Protein AF-A0A5E4PUF3-F1 (afdb_monomer_lite)

pLDDT: mean 77.92, std 11.71, range [55.0, 95.5]

Organism: NCBI:txid189913

InterPro domains:
  IPR000047 Helix-turn-helix motif [PR00031] (13-22)
  IPR000047 Helix-turn-helix motif [PR00031] (22-38)
  IPR001356 Homeodomain [PF00046] (2-41)
  IPR001356 Homeodomain [PS50071] (1-42)
  IPR001356 Homeodomain [SM00389] (1-46)
  IPR001356 Homeodomain [cd00086] (1-41)
  IPR009057 Homedomain-like superfamily [SSF46689] (2-44)
  IPR017970 Homeobox, conserved site [PS00027] (17-40)
  IPR019549 Homeobox engrailed, C-terminal [PF10525] (42-72)
  IPR019737 Homeobox engrailed-type, conserved site [PS00033] (53-60)
  IPR020479 Homeodomain, metazoa [PR00024] (6-17)
  IPR020479 Homeodomain, metazoa [PR00024] (21-31)
  IPR020479 Homeodomain, metazoa [PR00024] (31-40)
  IPR050720 Engrailed Homeobox Transcription Factors [PTHR24341] (1-84)

Secondary structure (DSSP, 8-state):
-GGGT-SS--HHHHHHHHHHHT--HHHHHHHHHHHHHHHHHHT----HHHHHHHHTT-S-GGGSPPPHHHHHHHHHHHHHHHHT---

Sequence (87 aa):
HEFAENRYLTERRRQALAAELGLAEAQIKIWFQNKRAKIKKASGQRNPLALQLMAQGLYNHSTIPLTKEEEELEMKAREREQQNRPA

Radius of gyration: 20.33 Å; chains: 1; bounding box: 51×37×43 Å

Structure (mmCIF, N/CA/C/O backbone):
data_AF-A0A5E4PUF3-F1
#
_entry.id   AF-A0A5E4PUF3-F1
#
loop_
_atom_site.group_PDB
_atom_site.id
_atom_site.type_symbol
_atom_site.label_atom_id
_atom_site.label_alt_id
_atom_site.label_comp_id
_atom_site.label_asym_id
_atom_site.label_entity_id
_atom_site.label_seq_id
_atom_site.pdbx_PDB_ins_code
_atom_site.Cartn_x
_atom_site.Cartn_y
_atom_site.Cartn_z
_atom_site.occupancy
_atom_site.B_iso_or_equiv
_atom_site.auth_seq_id
_atom_site.auth_comp_id
_atom_site.auth_asym_id
_atom_site.auth_atom_id
_atom_site.pdbx_PDB_model_num
ATOM 1 N N . HIS A 1 1 ? -15.312 1.297 -4.106 1.00 55.00 1 HIS A N 1
ATOM 2 C CA . HIS A 1 1 ? -14.544 0.760 -2.956 1.00 55.00 1 HIS A CA 1
ATOM 3 C C . HIS A 1 1 ? -13.534 1.810 -2.503 1.00 55.00 1 HIS A C 1
ATOM 5 O O . HIS A 1 1 ? -12.474 1.920 -3.112 1.00 55.00 1 HIS A O 1
ATOM 11 N N . GLU A 1 2 ? -13.900 2.585 -1.477 1.00 58.62 2 GLU A N 1
ATOM 12 C CA . GLU A 1 2 ? -13.142 3.558 -0.659 1.00 58.62 2 GLU A CA 1
ATOM 13 C C . GLU A 1 2 ? -11.777 4.076 -1.159 1.00 58.62 2 GLU A C 1
ATOM 15 O O . GLU A 1 2 ? -11.590 5.268 -1.381 1.00 58.62 2 GLU A O 1
ATOM 20 N N . PHE A 1 3 ? -10.793 3.191 -1.342 1.00 58.31 3 PHE A N 1
ATOM 21 C CA . PHE A 1 3 ? -9.446 3.542 -1.799 1.00 58.31 3 PHE A CA 1
ATOM 22 C C . PHE A 1 3 ? -9.424 4.140 -3.220 1.00 58.31 3 PHE A C 1
ATOM 24 O O . PHE A 1 3 ? -8.523 4.910 -3.556 1.00 58.31 3 PHE A O 1
ATOM 31 N N . ALA A 1 4 ? -10.398 3.780 -4.061 1.00 59.62 4 ALA A N 1
ATOM 32 C CA . ALA A 1 4 ? -10.557 4.341 -5.402 1.00 59.62 4 ALA A CA 1
ATOM 33 C C . ALA A 1 4 ? -11.042 5.803 -5.376 1.00 59.62 4 ALA A C 1
ATOM 35 O O . ALA A 1 4 ? -10.736 6.550 -6.299 1.00 59.62 4 ALA A O 1
ATOM 36 N N . GLU A 1 5 ? -11.750 6.204 -4.316 1.00 59.12 5 GLU A N 1
ATOM 37 C CA . GLU A 1 5 ? -12.325 7.545 -4.154 1.00 59.12 5 GLU A CA 1
ATOM 38 C C . GLU A 1 5 ? -11.360 8.488 -3.430 1.00 59.12 5 GLU A C 1
ATOM 40 O O . GLU A 1 5 ? -11.274 9.665 -3.772 1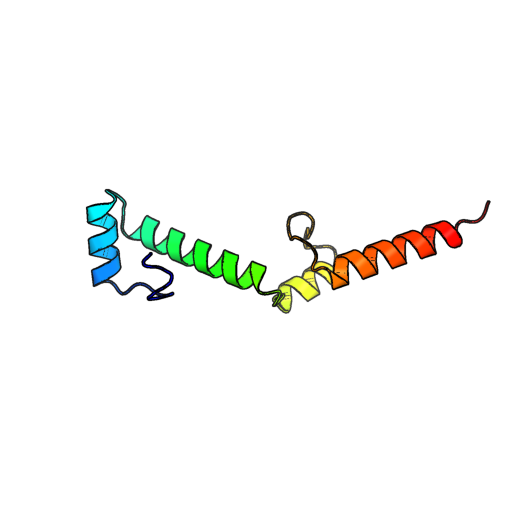.00 59.12 5 GLU A O 1
ATOM 45 N N . ASN A 1 6 ? -10.575 7.977 -2.469 1.00 70.19 6 ASN A N 1
ATOM 46 C CA . ASN A 1 6 ? -9.531 8.763 -1.821 1.00 70.19 6 ASN A CA 1
ATOM 47 C C . ASN A 1 6 ? -8.330 7.901 -1.397 1.00 70.19 6 ASN A C 1
ATOM 49 O O . ASN A 1 6 ? -8.419 7.036 -0.522 1.00 70.19 6 ASN A O 1
ATOM 53 N N . ARG A 1 7 ? -7.156 8.156 -1.994 1.00 75.19 7 ARG A N 1
ATOM 54 C CA . ARG A 1 7 ? -5.918 7.404 -1.690 1.00 75.19 7 ARG A CA 1
ATOM 55 C C . ARG A 1 7 ? -5.386 7.680 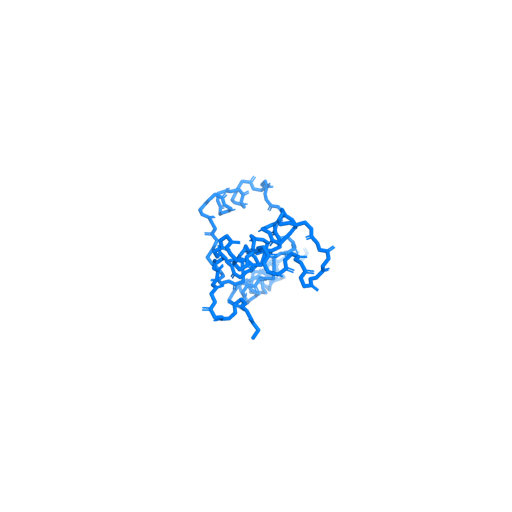-0.279 1.00 75.19 7 ARG A C 1
ATOM 57 O O . ARG A 1 7 ? -4.515 6.948 0.204 1.00 75.19 7 ARG A O 1
ATOM 64 N N . TYR A 1 8 ? -5.898 8.713 0.386 1.00 82.75 8 TYR A N 1
ATOM 65 C CA . TYR A 1 8 ? -5.570 9.098 1.753 1.00 82.75 8 TYR A CA 1
ATOM 66 C C . TYR A 1 8 ? -6.851 9.191 2.576 1.00 82.75 8 TYR A C 1
ATOM 68 O O . TYR A 1 8 ? -7.825 9.808 2.157 1.00 82.75 8 TYR A O 1
ATOM 76 N N . LEU A 1 9 ? -6.840 8.572 3.754 1.00 85.12 9 LEU A N 1
ATOM 77 C CA . LEU A 1 9 ? -7.955 8.668 4.684 1.00 85.12 9 LEU A CA 1
ATOM 78 C C . LEU A 1 9 ? -7.867 9.953 5.494 1.00 85.12 9 LEU A C 1
ATOM 80 O O . LEU A 1 9 ? -6.817 10.261 6.062 1.00 85.12 9 LEU A O 1
ATOM 84 N N . THR A 1 10 ? -9.003 10.629 5.626 1.00 88.12 10 THR A N 1
ATOM 85 C CA . THR A 1 10 ? -9.225 11.593 6.702 1.00 88.12 10 THR A CA 1
ATOM 86 C C . THR A 1 10 ? -9.428 10.855 8.026 1.00 88.12 10 THR A C 1
ATOM 88 O O . THR A 1 10 ? -9.776 9.672 8.059 1.00 88.12 10 THR A O 1
ATOM 91 N N . GLU A 1 11 ? -9.225 11.556 9.137 1.00 88.75 11 GLU A N 1
ATOM 92 C CA . GLU A 1 11 ? -9.442 11.016 10.482 1.00 88.75 11 GLU A CA 1
ATOM 93 C C . GLU A 1 11 ? -10.866 10.498 10.690 1.00 88.75 11 GLU A C 1
ATOM 95 O O . GLU A 1 11 ? -11.055 9.350 11.084 1.00 88.75 11 GLU A O 1
ATOM 100 N N . ARG A 1 12 ? -11.866 11.292 10.294 1.00 90.31 12 ARG A N 1
ATOM 101 C CA . ARG A 1 12 ? -13.278 10.913 10.400 1.00 90.31 12 ARG A CA 1
ATOM 102 C C . ARG A 1 12 ? -13.602 9.628 9.635 1.00 90.31 12 ARG A C 1
ATOM 104 O O . ARG A 1 12 ? -14.339 8.785 10.138 1.00 90.31 12 ARG A O 1
ATOM 111 N N . ARG A 1 13 ? -13.048 9.446 8.427 1.00 90.75 13 ARG A N 1
ATOM 112 C CA . ARG A 1 13 ? -13.303 8.218 7.658 1.00 90.75 13 ARG A CA 1
ATOM 113 C C . ARG A 1 13 ? -12.555 7.019 8.233 1.00 90.75 13 ARG A C 1
ATOM 115 O O . ARG A 1 13 ? -13.099 5.921 8.232 1.00 90.75 13 ARG A O 1
ATOM 122 N N . ARG A 1 14 ? -11.350 7.227 8.772 1.00 93.88 14 ARG A N 1
ATOM 123 C CA . ARG A 1 14 ? -10.587 6.188 9.477 1.00 93.88 14 ARG A CA 1
ATOM 124 C C . ARG A 1 14 ? -11.343 5.663 10.701 1.00 93.88 14 ARG 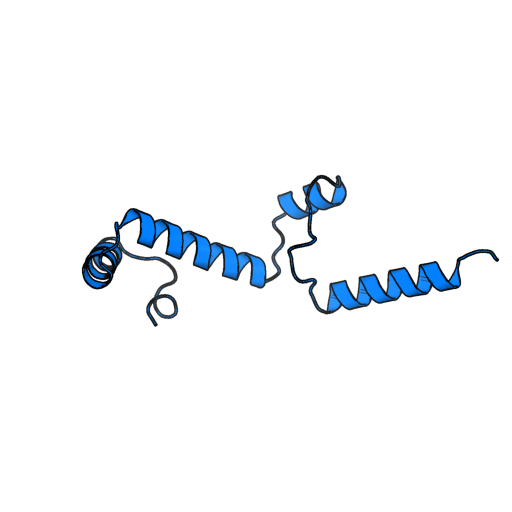A C 1
ATOM 126 O O . ARG A 1 14 ? -11.398 4.452 10.868 1.00 93.88 14 ARG A O 1
ATOM 133 N N . GLN A 1 15 ? -11.950 6.549 11.491 1.00 94.06 15 GLN A N 1
ATOM 134 C CA . GLN A 1 15 ? -12.801 6.187 12.631 1.00 94.06 15 GLN A CA 1
ATOM 135 C C . GLN A 1 15 ? -14.035 5.389 12.202 1.00 94.06 15 GLN A C 1
ATOM 137 O O . GLN A 1 15 ? -14.308 4.336 12.770 1.00 94.06 15 GLN A O 1
ATOM 142 N N . ALA A 1 16 ? -14.743 5.848 11.165 1.00 93.50 16 ALA A N 1
ATOM 143 C CA . ALA A 1 16 ? -15.911 5.139 10.640 1.00 93.50 16 ALA A CA 1
ATOM 144 C C . ALA A 1 16 ? -15.552 3.723 10.153 1.00 93.50 16 ALA A C 1
ATOM 146 O O . ALA A 1 16 ? -16.177 2.756 10.567 1.00 93.50 16 ALA A O 1
ATOM 147 N N . LEU A 1 17 ? -14.482 3.587 9.361 1.00 91.50 17 LEU A N 1
ATOM 148 C CA . LEU A 1 17 ? -13.987 2.289 8.884 1.00 91.50 17 LEU A CA 1
ATOM 149 C C . LEU A 1 17 ? -13.526 1.372 10.020 1.00 91.50 17 LEU A C 1
ATOM 151 O O . LEU A 1 17 ? -13.750 0.168 9.963 1.00 91.50 17 LEU A O 1
ATOM 155 N N . ALA A 1 18 ? -12.859 1.927 11.032 1.00 95.19 18 ALA A N 1
ATOM 156 C CA . ALA A 1 18 ? -12.439 1.182 12.213 1.00 95.19 18 ALA A CA 1
ATOM 157 C C . ALA A 1 18 ? -13.651 0.585 12.946 1.00 95.19 18 ALA A C 1
ATOM 159 O O . ALA A 1 18 ? -13.652 -0.606 13.250 1.00 95.19 18 ALA A O 1
ATOM 160 N N . ALA A 1 19 ? -14.702 1.385 13.149 1.00 95.50 19 ALA A N 1
ATOM 161 C CA . ALA A 1 19 ? -15.942 0.940 13.779 1.00 95.50 19 ALA A CA 1
ATOM 162 C C . ALA A 1 19 ? -16.706 -0.086 12.923 1.00 95.50 19 ALA A C 1
ATOM 164 O O . ALA A 1 19 ? -17.110 -1.123 13.440 1.00 95.50 19 ALA A O 1
ATOM 165 N N . GLU A 1 20 ? -16.857 0.167 11.618 1.00 94.75 20 GLU A N 1
ATOM 166 C CA . GLU A 1 20 ? -17.543 -0.729 10.672 1.00 94.75 20 GLU A CA 1
ATOM 167 C C . GLU A 1 20 ? -16.867 -2.109 10.579 1.00 94.75 20 GLU A C 1
ATOM 169 O O . GLU A 1 20 ? -17.546 -3.126 10.454 1.00 94.75 20 GLU A O 1
ATOM 174 N N . LEU A 1 21 ? -15.532 -2.153 10.644 1.00 93.38 21 LEU A N 1
ATOM 175 C CA . LEU A 1 21 ? -14.745 -3.379 10.474 1.00 93.38 21 LEU A CA 1
ATOM 176 C C . LEU A 1 21 ? -14.318 -4.030 11.798 1.00 93.38 21 LEU A C 1
ATOM 178 O O . LEU A 1 21 ? -13.694 -5.089 11.769 1.00 93.38 21 LEU A O 1
ATOM 182 N N . GLY A 1 22 ? -14.605 -3.405 12.944 1.00 95.25 22 GLY A N 1
ATOM 183 C CA . GLY A 1 22 ? -14.151 -3.881 14.255 1.00 95.25 22 GLY A CA 1
ATOM 184 C C . GLY A 1 22 ? -12.624 -3.904 14.402 1.00 95.25 22 GLY A C 1
ATOM 185 O O . GLY A 1 22 ? -12.076 -4.780 15.068 1.00 95.25 22 GLY A O 1
ATOM 186 N N . LEU A 1 23 ? -11.924 -2.970 13.752 1.00 94.94 23 LEU A N 1
ATOM 187 C CA . LEU A 1 23 ? -10.462 -2.868 13.757 1.00 94.94 23 LEU A CA 1
ATOM 188 C C . LEU A 1 23 ? -10.006 -1.596 14.470 1.00 94.94 23 LEU A C 1
ATOM 190 O O . LEU A 1 23 ? -10.718 -0.599 14.524 1.00 94.94 23 LEU A O 1
ATOM 194 N N . ALA A 1 24 ? -8.767 -1.585 14.954 1.00 94.75 24 ALA A N 1
ATOM 195 C CA . ALA A 1 24 ? -8.158 -0.366 15.466 1.00 94.75 24 ALA A CA 1
ATOM 196 C C . ALA A 1 24 ? -7.838 0.610 14.320 1.00 94.75 24 ALA A C 1
ATOM 198 O O . ALA A 1 24 ? -7.350 0.216 13.256 1.00 94.75 24 ALA A O 1
ATOM 199 N N . GLU A 1 25 ? -7.988 1.915 14.562 1.00 92.88 25 GLU A N 1
ATOM 200 C CA . GLU A 1 25 ? -7.625 2.962 13.593 1.00 92.88 25 GLU A CA 1
ATOM 201 C C . GLU A 1 25 ? -6.178 2.837 13.084 1.00 92.88 25 GLU A C 1
ATOM 203 O O . GLU A 1 25 ? -5.885 3.135 11.922 1.00 92.88 25 GLU A O 1
ATOM 208 N N . ALA A 1 26 ? -5.267 2.356 13.938 1.00 92.69 26 ALA A N 1
ATOM 209 C CA . ALA A 1 26 ? -3.881 2.079 13.577 1.00 92.69 26 ALA A CA 1
ATOM 210 C C . ALA A 1 26 ? -3.764 0.998 12.489 1.00 92.69 26 ALA A C 1
ATOM 212 O O . ALA A 1 26 ? -2.979 1.155 11.554 1.00 92.69 26 ALA A O 1
ATOM 213 N N . GLN A 1 27 ? -4.576 -0.062 12.556 1.00 92.25 27 GLN A N 1
ATOM 214 C CA . GLN A 1 27 ? -4.597 -1.127 11.547 1.00 92.25 27 GLN A CA 1
ATOM 215 C C . GLN A 1 27 ? -5.114 -0.595 10.210 1.00 92.25 27 GLN A C 1
ATOM 217 O O . GLN A 1 27 ? -4.503 -0.850 9.171 1.00 92.25 27 GLN A O 1
ATOM 222 N N . ILE A 1 28 ? -6.172 0.223 10.236 1.00 92.12 28 ILE A N 1
ATOM 223 C CA . ILE A 1 28 ? -6.690 0.902 9.042 1.00 92.12 28 ILE A CA 1
ATOM 224 C C . ILE A 1 28 ? -5.605 1.801 8.426 1.00 92.12 28 ILE A C 1
ATOM 226 O O . ILE A 1 28 ? -5.361 1.763 7.218 1.00 92.12 28 ILE A O 1
ATOM 230 N N . LYS A 1 29 ? -4.880 2.565 9.252 1.00 91.56 29 LYS A N 1
ATOM 231 C CA . LYS A 1 29 ? -3.772 3.422 8.804 1.00 91.56 29 LYS A CA 1
ATOM 232 C C . LYS A 1 29 ? -2.652 2.617 8.136 1.00 91.56 29 LYS A C 1
ATOM 234 O O . LYS A 1 29 ? -2.238 2.979 7.031 1.00 91.56 29 LYS A O 1
ATOM 239 N N . ILE A 1 30 ? -2.190 1.535 8.768 1.00 92.38 30 ILE A N 1
ATOM 240 C CA . ILE A 1 30 ? -1.139 0.653 8.234 1.00 92.38 30 ILE A CA 1
ATOM 241 C C . ILE A 1 30 ? -1.600 0.005 6.926 1.00 92.38 30 ILE A C 1
ATOM 243 O O . ILE A 1 30 ? -0.856 -0.013 5.945 1.00 92.38 30 ILE A O 1
ATOM 247 N N . TRP A 1 31 ? -2.846 -0.465 6.861 1.00 92.25 31 TRP A N 1
ATOM 248 C CA . TRP A 1 31 ? -3.394 -1.063 5.648 1.00 92.25 31 TRP A CA 1
ATOM 249 C C . TRP A 1 31 ? -3.392 -0.075 4.477 1.00 92.25 31 TRP A C 1
ATOM 251 O O . TRP A 1 31 ? -2.911 -0.408 3.392 1.00 92.25 31 TRP A O 1
ATOM 261 N N . PHE A 1 32 ? -3.835 1.171 4.693 1.00 91.69 32 PHE A N 1
ATOM 262 C CA . PHE A 1 32 ? -3.815 2.205 3.651 1.00 91.69 32 PHE A CA 1
ATOM 263 C C . PHE A 1 32 ? -2.387 2.572 3.224 1.00 91.69 32 PHE A C 1
ATOM 265 O O . PHE A 1 32 ? -2.139 2.805 2.038 1.00 91.69 32 PHE A O 1
ATOM 272 N N . GLN A 1 33 ? -1.431 2.588 4.158 1.00 88.38 33 GLN A N 1
ATOM 273 C CA . GLN A 1 33 ? -0.011 2.772 3.840 1.00 88.38 33 GLN A CA 1
ATOM 274 C C . GLN A 1 33 ? 0.521 1.629 2.966 1.00 88.38 33 GLN A C 1
ATOM 276 O O . GLN A 1 33 ? 1.086 1.894 1.904 1.00 88.38 33 GLN A O 1
ATOM 281 N N . ASN A 1 34 ? 0.266 0.376 3.347 1.00 89.38 34 ASN A N 1
ATOM 282 C CA . ASN A 1 34 ? 0.683 -0.809 2.596 1.00 89.38 34 ASN A CA 1
ATOM 283 C C . ASN A 1 34 ? 0.039 -0.859 1.207 1.00 89.38 34 ASN A C 1
ATOM 285 O O . ASN A 1 34 ? 0.702 -1.178 0.219 1.00 89.38 34 ASN A O 1
ATOM 289 N N . LYS A 1 35 ? -1.239 -0.480 1.100 1.00 86.50 35 LYS A N 1
ATOM 290 C CA . LYS A 1 35 ? -1.958 -0.414 -0.176 1.00 86.50 35 LYS A CA 1
ATOM 291 C C . LYS A 1 35 ? -1.338 0.623 -1.117 1.00 86.50 35 LYS A C 1
ATOM 293 O O . LYS A 1 35 ? -1.089 0.304 -2.280 1.00 86.50 35 LYS A O 1
ATOM 298 N N . ARG A 1 36 ? -1.020 1.828 -0.618 1.00 87.75 36 ARG A N 1
ATOM 299 C CA . ARG A 1 36 ? -0.298 2.853 -1.396 1.00 87.75 36 ARG A CA 1
ATOM 300 C C . ARG A 1 36 ? 1.102 2.387 -1.793 1.00 87.75 36 ARG A C 1
ATOM 302 O O . ARG A 1 36 ? 1.484 2.563 -2.946 1.00 87.75 36 ARG A O 1
ATOM 309 N N . ALA A 1 37 ? 1.845 1.766 -0.875 1.00 82.00 37 ALA A N 1
ATOM 310 C CA . ALA A 1 37 ? 3.176 1.233 -1.157 1.00 82.00 37 ALA A CA 1
ATOM 311 C C . ALA A 1 37 ? 3.136 0.161 -2.259 1.00 82.00 37 ALA A C 1
ATOM 313 O O . ALA A 1 37 ? 3.949 0.203 -3.179 1.00 82.00 37 ALA A O 1
ATOM 314 N N . LYS A 1 38 ? 2.144 -0.740 -2.228 1.00 82.38 38 LYS A N 1
ATOM 315 C CA . LYS A 1 38 ? 1.936 -1.759 -3.267 1.00 82.38 38 LYS A CA 1
ATOM 316 C C . LYS A 1 38 ? 1.675 -1.137 -4.640 1.00 82.38 38 LYS A C 1
ATOM 318 O O . LYS A 1 38 ? 2.241 -1.599 -5.622 1.00 82.38 38 LYS A O 1
ATOM 323 N N . ILE A 1 39 ? 0.873 -0.074 -4.710 1.00 78.62 39 ILE A N 1
ATOM 324 C CA . ILE A 1 39 ? 0.598 0.632 -5.973 1.00 78.62 39 ILE A CA 1
ATOM 325 C C . ILE A 1 39 ? 1.839 1.363 -6.480 1.00 78.62 39 ILE A C 1
ATOM 327 O O . ILE A 1 39 ? 2.152 1.253 -7.658 1.00 78.62 39 ILE A O 1
ATOM 331 N N . LYS A 1 40 ? 2.580 2.044 -5.598 1.00 75.88 40 LYS A N 1
ATOM 332 C CA . LYS A 1 40 ? 3.852 2.688 -5.957 1.00 75.88 40 LYS A CA 1
ATOM 333 C C . LYS A 1 40 ? 4.887 1.672 -6.459 1.00 75.88 40 LYS A C 1
ATOM 335 O O . LYS A 1 40 ? 5.637 1.968 -7.378 1.00 75.88 40 LYS A O 1
ATOM 340 N N . LYS A 1 41 ? 4.921 0.469 -5.872 1.00 70.88 41 LYS A N 1
ATOM 341 C CA . LYS A 1 41 ? 5.772 -0.635 -6.342 1.00 70.88 41 LYS A CA 1
ATOM 342 C C . LYS A 1 41 ? 5.318 -1.142 -7.717 1.00 70.88 41 LYS A C 1
ATOM 344 O O . LYS A 1 41 ? 6.157 -1.415 -8.562 1.00 70.88 41 LYS A O 1
ATOM 349 N N . ALA A 1 42 ? 4.007 -1.235 -7.948 1.00 68.19 42 ALA A N 1
ATOM 350 C CA . ALA A 1 42 ? 3.436 -1.669 -9.224 1.00 68.19 42 ALA A CA 1
ATOM 351 C C . ALA A 1 42 ? 3.571 -0.626 -10.347 1.00 68.19 42 ALA A C 1
ATOM 353 O O . ALA A 1 42 ? 3.614 -1.000 -11.511 1.00 68.19 42 ALA A O 1
ATOM 354 N N . SER A 1 43 ? 3.674 0.669 -10.028 1.00 68.62 43 SER A N 1
ATOM 355 C CA . SER A 1 43 ? 3.849 1.733 -11.025 1.00 68.62 43 SER A CA 1
ATOM 356 C C . SER A 1 43 ? 5.271 1.827 -11.595 1.00 68.62 43 SER A C 1
ATOM 358 O O . SER A 1 43 ? 5.581 2.805 -12.265 1.00 68.62 43 SER A O 1
ATOM 360 N N . GLY A 1 44 ? 6.158 0.869 -11.296 1.00 61.59 44 GLY A N 1
ATOM 361 C CA . GLY A 1 44 ? 7.482 0.740 -11.920 1.00 61.59 44 GLY A CA 1
ATOM 362 C C . GLY A 1 44 ? 8.509 1.817 -11.550 1.00 61.59 44 GLY A C 1
ATOM 363 O O . GLY A 1 44 ? 9.683 1.677 -11.875 1.00 61.59 44 GLY A O 1
ATOM 364 N N . GLN A 1 45 ? 8.119 2.872 -10.826 1.00 65.81 45 GLN A N 1
ATOM 365 C CA . GLN A 1 45 ? 9.051 3.889 -10.337 1.00 65.81 45 GLN A CA 1
ATOM 366 C C . GLN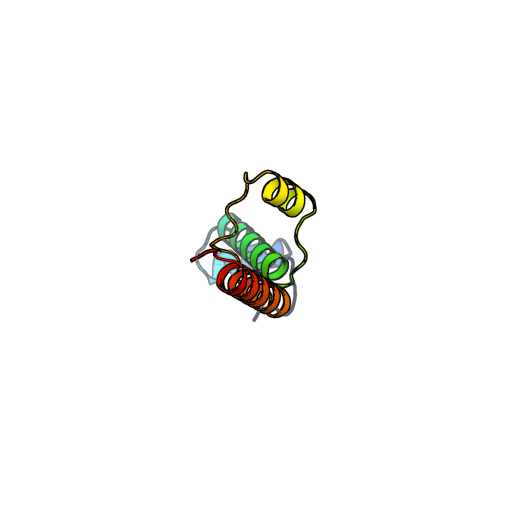 A 1 45 ? 9.923 3.315 -9.220 1.00 65.81 45 GLN A C 1
ATOM 368 O O . GLN A 1 45 ? 9.587 3.361 -8.030 1.00 65.81 45 GLN A O 1
ATOM 373 N N . ARG A 1 46 ? 11.073 2.774 -9.620 1.00 68.31 46 ARG A N 1
ATOM 374 C CA . ARG A 1 46 ? 12.117 2.339 -8.701 1.00 68.31 46 ARG A CA 1
ATOM 375 C C . ARG A 1 46 ? 12.641 3.551 -7.944 1.00 68.31 46 ARG A C 1
ATOM 377 O O . ARG A 1 46 ? 13.017 4.563 -8.526 1.00 68.31 46 ARG A O 1
ATOM 384 N N . ASN A 1 47 ? 12.628 3.453 -6.618 1.00 72.94 47 ASN A N 1
ATOM 385 C CA . ASN A 1 47 ? 13.254 4.456 -5.768 1.00 72.94 47 ASN A CA 1
ATOM 386 C C . ASN A 1 47 ? 14.750 4.538 -6.148 1.00 72.94 47 ASN A C 1
ATOM 388 O O . ASN A 1 47 ? 15.362 3.476 -6.273 1.00 72.94 47 ASN A O 1
ATOM 392 N N . PRO A 1 48 ? 15.353 5.730 -6.313 1.00 76.94 48 PRO A N 1
ATOM 393 C CA . PRO A 1 48 ? 16.789 5.862 -6.584 1.00 76.94 48 PRO A CA 1
ATOM 394 C C . PRO A 1 48 ? 17.660 5.072 -5.598 1.00 76.94 48 PRO A C 1
ATOM 396 O O . PRO A 1 48 ? 18.640 4.454 -6.004 1.00 76.94 48 PRO A O 1
ATOM 399 N N . LEU A 1 49 ? 17.249 4.979 -4.330 1.00 78.81 49 LEU A N 1
ATOM 400 C CA . LEU A 1 49 ? 17.928 4.140 -3.343 1.00 78.81 49 LEU A CA 1
ATOM 401 C C . LEU A 1 49 ? 17.847 2.645 -3.689 1.00 78.81 49 LEU A C 1
ATOM 403 O O . LEU A 1 49 ? 18.818 1.921 -3.520 1.00 78.81 49 LEU A O 1
ATOM 407 N N . ALA A 1 50 ? 16.706 2.175 -4.197 1.00 75.00 50 ALA A N 1
ATOM 408 C CA . ALA A 1 50 ? 16.563 0.786 -4.628 1.00 75.00 50 ALA A CA 1
ATOM 409 C C . ALA A 1 50 ? 17.458 0.481 -5.839 1.00 75.00 50 ALA A C 1
ATOM 411 O O . ALA A 1 50 ? 18.062 -0.583 -5.873 1.00 75.00 50 ALA A O 1
ATOM 412 N N . LEU A 1 51 ? 17.599 1.419 -6.785 1.00 77.62 51 LEU A N 1
ATOM 413 C CA . LEU A 1 51 ? 18.526 1.281 -7.917 1.00 77.62 51 LEU A CA 1
ATOM 414 C C . LEU A 1 51 ? 19.984 1.205 -7.449 1.00 77.62 51 LEU A C 1
ATOM 416 O O . LEU A 1 51 ? 20.727 0.332 -7.888 1.00 77.62 51 LEU A O 1
ATOM 420 N N . GLN A 1 52 ? 20.378 2.076 -6.519 1.00 81.19 52 GLN A N 1
ATOM 421 C CA . GLN A 1 52 ? 21.725 2.066 -5.953 1.00 81.19 52 GLN A CA 1
ATOM 422 C C . GLN A 1 52 ? 22.016 0.765 -5.192 1.00 81.19 52 GLN A C 1
ATOM 424 O O . GLN A 1 52 ? 23.077 0.173 -5.372 1.00 81.19 52 GLN A O 1
ATOM 429 N N . LEU A 1 53 ? 21.073 0.284 -4.379 1.00 80.06 53 LEU A N 1
ATOM 430 C CA . LEU A 1 53 ? 21.235 -0.973 -3.644 1.00 80.06 53 LEU A CA 1
ATOM 431 C C . LEU A 1 53 ? 21.226 -2.200 -4.572 1.00 80.06 53 LEU A C 1
ATOM 433 O O . LEU A 1 53 ? 21.926 -3.167 -4.282 1.00 80.06 53 LEU A O 1
ATOM 437 N N . MET A 1 54 ? 20.487 -2.164 -5.689 1.00 78.88 54 MET A N 1
ATOM 438 C CA . MET A 1 54 ? 20.574 -3.187 -6.742 1.00 78.88 54 MET A CA 1
ATOM 439 C C . MET A 1 54 ? 21.963 -3.196 -7.388 1.00 78.88 54 MET A C 1
ATOM 441 O O . MET A 1 54 ? 22.567 -4.258 -7.490 1.00 78.88 54 MET A O 1
ATOM 445 N N . ALA A 1 55 ? 22.501 -2.028 -7.755 1.00 77.06 55 ALA A N 1
ATOM 446 C CA . ALA A 1 55 ? 23.842 -1.919 -8.334 1.00 77.06 55 ALA A CA 1
ATOM 447 C C . ALA A 1 55 ? 24.944 -2.419 -7.380 1.00 77.06 55 ALA A C 1
ATOM 449 O O . ALA A 1 55 ? 25.964 -2.931 -7.829 1.00 77.06 55 ALA A O 1
ATOM 450 N N . GLN A 1 56 ? 24.728 -2.299 -6.066 1.00 86.44 56 GLN A N 1
ATOM 451 C CA . GLN A 1 56 ? 25.639 -2.794 -5.028 1.00 86.44 56 GLN A CA 1
ATOM 452 C C . GLN A 1 56 ? 25.403 -4.266 -4.638 1.00 86.44 56 GLN A C 1
ATOM 454 O O . GLN A 1 56 ? 26.110 -4.780 -3.777 1.00 86.44 56 GLN A O 1
ATOM 459 N N . GLY A 1 57 ? 24.406 -4.947 -5.216 1.00 80.88 57 GLY A N 1
ATOM 460 C CA . GLY A 1 57 ? 24.066 -6.332 -4.860 1.00 80.88 57 GLY A CA 1
ATOM 461 C C . GLY A 1 57 ? 23.454 -6.502 -3.460 1.00 80.88 57 GLY A C 1
ATOM 462 O O . GLY A 1 57 ? 23.350 -7.619 -2.962 1.00 80.88 57 GLY A O 1
ATOM 463 N N . LEU A 1 58 ? 23.028 -5.411 -2.817 1.00 79.31 58 LEU A N 1
ATOM 464 C CA . LEU A 1 58 ? 22.491 -5.393 -1.449 1.00 79.31 58 LEU A CA 1
ATOM 465 C C . LEU A 1 58 ? 20.957 -5.467 -1.397 1.00 79.31 58 LEU A C 1
ATOM 467 O O . LEU A 1 58 ? 20.370 -5.487 -0.314 1.00 79.31 58 LEU A O 1
ATOM 471 N N . TYR A 1 59 ? 20.285 -5.489 -2.550 1.00 76.00 59 TYR A N 1
ATOM 472 C CA . TYR A 1 59 ? 18.827 -5.545 -2.642 1.00 76.00 59 TYR A CA 1
ATOM 473 C C . TYR A 1 59 ? 18.356 -6.779 -3.408 1.00 76.00 59 TYR A C 1
ATOM 475 O O . TYR A 1 59 ? 18.565 -6.892 -4.613 1.00 76.00 59 TYR A O 1
ATOM 483 N N . ASN A 1 60 ? 17.663 -7.689 -2.715 1.00 64.88 60 ASN A N 1
ATOM 484 C CA . ASN A 1 60 ? 17.092 -8.874 -3.346 1.00 64.88 60 ASN A CA 1
ATOM 485 C C . ASN A 1 60 ? 15.810 -8.508 -4.119 1.00 64.88 60 ASN A C 1
ATOM 487 O O . ASN A 1 60 ? 14.724 -8.367 -3.551 1.00 64.88 60 ASN A O 1
ATOM 491 N N . HIS A 1 61 ? 15.949 -8.364 -5.435 1.00 64.94 61 HIS A N 1
ATOM 492 C CA . HIS A 1 61 ? 14.866 -8.047 -6.366 1.00 64.94 61 HIS A CA 1
ATOM 493 C C . HIS A 1 61 ? 13.952 -9.239 -6.703 1.00 64.94 61 HIS A C 1
ATOM 495 O O . HIS A 1 61 ? 12.969 -9.049 -7.409 1.00 64.94 61 HIS A O 1
ATOM 501 N N . SER A 1 62 ? 14.228 -10.455 -6.204 1.00 57.69 62 SER A N 1
ATOM 502 C CA . SER A 1 62 ? 13.532 -11.694 -6.612 1.00 57.69 62 SER A CA 1
ATOM 503 C C . SER A 1 62 ? 12.011 -11.672 -6.383 1.00 57.69 62 SER A C 1
ATOM 505 O O . SER A 1 62 ? 11.275 -12.402 -7.035 1.00 57.69 62 SER A O 1
ATOM 507 N N . THR A 1 63 ? 11.514 -10.805 -5.494 1.00 56.38 63 THR A N 1
ATOM 508 C CA . THR A 1 63 ? 10.074 -10.651 -5.201 1.00 56.38 63 THR A CA 1
ATOM 509 C C . THR A 1 63 ? 9.409 -9.482 -5.935 1.00 56.38 63 THR A C 1
ATOM 511 O O . THR A 1 63 ? 8.270 -9.109 -5.621 1.00 56.38 63 THR A O 1
ATOM 514 N N . ILE A 1 64 ? 10.117 -8.825 -6.855 1.00 59.47 64 ILE A N 1
ATOM 515 C CA . ILE A 1 64 ? 9.555 -7.769 -7.696 1.00 59.47 64 ILE A CA 1
ATOM 516 C C . ILE A 1 64 ? 9.305 -8.369 -9.080 1.00 59.47 64 ILE A C 1
ATOM 518 O O . ILE A 1 64 ? 10.260 -8.842 -9.686 1.00 59.47 64 ILE A O 1
ATOM 522 N N . PRO A 1 65 ? 8.055 -8.369 -9.579 1.00 57.56 65 PRO A N 1
ATOM 523 C CA . PRO A 1 65 ? 7.803 -8.764 -10.957 1.00 57.56 65 PRO A CA 1
ATOM 524 C C . PRO A 1 65 ? 8.580 -7.818 -11.874 1.00 57.56 65 PRO A C 1
ATOM 526 O O . PRO A 1 65 ? 8.470 -6.596 -11.731 1.00 57.56 65 PRO A O 1
ATOM 529 N N . LEU A 1 66 ? 9.394 -8.395 -12.753 1.00 62.91 66 LEU A N 1
ATOM 530 C CA . LEU A 1 66 ? 10.106 -7.661 -13.789 1.00 62.91 66 LEU A CA 1
ATOM 531 C C . LEU A 1 66 ? 9.075 -6.959 -14.679 1.00 62.91 66 LEU A C 1
ATOM 533 O O . LEU A 1 66 ? 7.970 -7.463 -14.903 1.00 62.91 66 LEU A O 1
ATOM 537 N N . THR A 1 67 ? 9.398 -5.762 -15.160 1.00 70.38 67 THR A N 1
ATOM 538 C CA . THR A 1 67 ? 8.595 -5.189 -16.244 1.00 70.38 67 THR A CA 1
ATOM 539 C C . THR A 1 67 ? 8.799 -6.034 -17.504 1.00 70.38 67 THR A C 1
ATOM 541 O O . THR A 1 67 ? 9.833 -6.675 -17.654 1.00 70.38 67 THR A O 1
ATOM 544 N N . LYS A 1 68 ? 7.847 -6.020 -18.447 1.00 67.88 68 LYS A N 1
ATOM 545 C CA . LYS A 1 68 ? 7.982 -6.770 -19.714 1.00 67.88 68 LYS A CA 1
ATOM 546 C C . LYS A 1 68 ? 9.294 -6.466 -20.450 1.00 67.88 68 LYS A C 1
ATOM 548 O O . LYS A 1 68 ? 9.900 -7.354 -21.031 1.00 67.88 68 LYS A O 1
ATOM 553 N N . GLU A 1 69 ? 9.730 -5.210 -20.396 1.00 70.75 69 GLU A N 1
ATOM 554 C CA . GLU A 1 69 ? 10.996 -4.750 -20.977 1.00 70.75 69 GLU A CA 1
ATOM 555 C C . GLU A 1 69 ? 12.207 -5.358 -20.256 1.00 70.75 69 GLU A C 1
ATOM 557 O O . GLU A 1 69 ? 13.174 -5.760 -20.894 1.00 70.75 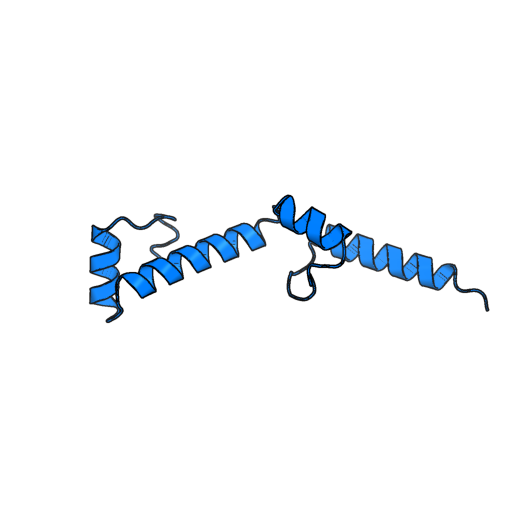69 GLU A O 1
ATOM 562 N N . GLU A 1 70 ? 12.150 -5.466 -18.928 1.00 74.69 70 GLU A N 1
ATOM 563 C CA . GLU A 1 70 ? 13.203 -6.084 -18.117 1.00 74.69 70 GLU A CA 1
ATOM 564 C C . GLU A 1 70 ? 13.252 -7.604 -18.295 1.00 74.69 70 GLU A C 1
ATOM 566 O O . GLU A 1 70 ? 14.343 -8.157 -18.393 1.00 74.69 70 GLU A O 1
ATOM 571 N N . GLU A 1 71 ? 12.096 -8.267 -18.411 1.00 72.31 71 GLU A N 1
ATOM 572 C CA . GLU A 1 71 ? 12.004 -9.692 -18.759 1.00 72.31 71 GLU A CA 1
ATOM 573 C C . GLU A 1 71 ? 12.639 -9.964 -20.127 1.00 72.31 71 GLU A C 1
ATOM 575 O O . GLU A 1 71 ? 13.418 -10.903 -20.280 1.00 72.31 71 GLU A O 1
ATOM 580 N N . GLU A 1 72 ? 12.348 -9.121 -21.120 1.00 76.06 72 GLU A N 1
ATOM 581 C CA . GLU A 1 72 ? 12.896 -9.256 -22.469 1.00 76.06 72 GLU A CA 1
ATOM 582 C C . GLU A 1 72 ? 14.412 -9.002 -22.506 1.00 76.06 72 GLU A C 1
ATOM 584 O O . GLU A 1 72 ? 15.149 -9.715 -23.191 1.00 76.06 72 GLU A O 1
ATOM 589 N N . LEU A 1 73 ? 14.899 -8.015 -21.747 1.00 77.19 73 LEU A N 1
ATOM 590 C CA . LEU A 1 73 ? 16.331 -7.749 -21.595 1.00 77.19 73 LEU A CA 1
ATOM 591 C C . LEU A 1 73 ? 17.052 -8.910 -20.909 1.00 77.19 73 LEU A C 1
ATOM 593 O O . LEU A 1 73 ? 18.136 -9.294 -21.347 1.00 77.19 73 LEU A O 1
ATOM 597 N N . GLU A 1 74 ? 16.454 -9.486 -19.868 1.00 77.94 74 GLU A N 1
ATOM 598 C CA . GLU A 1 74 ? 17.035 -10.621 -19.159 1.00 77.94 74 GLU A CA 1
ATOM 599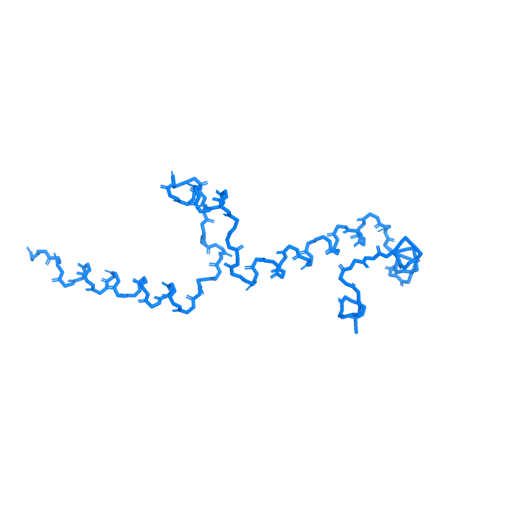 C C . GLU A 1 74 ? 17.037 -11.888 -20.025 1.00 77.94 74 GLU A C 1
ATOM 601 O O . GLU A 1 74 ? 18.042 -12.601 -20.052 1.00 77.94 74 GLU A O 1
ATOM 606 N N . MET A 1 75 ? 15.982 -12.135 -20.812 1.00 76.06 75 MET A N 1
ATOM 607 C CA . MET A 1 75 ? 15.985 -13.219 -21.802 1.00 76.06 75 MET A CA 1
ATOM 608 C C . MET A 1 75 ? 17.082 -13.021 -22.852 1.00 76.06 75 MET A C 1
ATOM 610 O O . MET A 1 75 ? 17.879 -13.933 -23.066 1.00 76.06 75 MET A O 1
ATOM 614 N N . LYS A 1 76 ? 17.214 -11.819 -23.429 1.00 80.19 76 LYS A N 1
ATOM 615 C CA . LYS A 1 76 ? 18.276 -11.511 -24.406 1.00 80.19 76 LYS A CA 1
ATOM 616 C C . LYS A 1 76 ? 19.680 -11.640 -23.814 1.00 80.19 76 LYS A C 1
ATOM 618 O O . LYS A 1 76 ? 20.599 -12.067 -24.510 1.00 80.19 76 LYS A O 1
ATOM 623 N N . ALA A 1 77 ? 19.871 -11.263 -22.549 1.00 78.88 77 ALA A N 1
ATOM 624 C CA . ALA A 1 77 ? 21.147 -11.432 -21.859 1.00 78.88 77 ALA A CA 1
ATOM 625 C C . ALA A 1 77 ? 21.498 -12.919 -21.695 1.00 78.88 77 ALA A C 1
ATOM 627 O O . ALA A 1 77 ? 22.605 -13.324 -22.046 1.00 78.88 77 ALA A O 1
ATOM 628 N N . ARG A 1 78 ? 20.535 -13.745 -21.263 1.00 78.44 78 ARG A N 1
ATOM 629 C CA . ARG A 1 78 ? 20.712 -15.201 -21.129 1.00 78.44 78 ARG A CA 1
ATOM 630 C C . ARG A 1 78 ? 20.963 -15.891 -22.472 1.00 78.44 78 ARG A C 1
ATOM 632 O O . ARG A 1 78 ? 21.803 -16.785 -22.544 1.00 78.44 78 ARG A O 1
ATOM 639 N N . GLU A 1 79 ? 20.282 -15.464 -23.534 1.00 78.19 79 GLU A N 1
ATOM 640 C CA . GLU A 1 79 ? 20.504 -15.966 -24.898 1.00 78.19 79 GLU A CA 1
ATOM 641 C C . GLU A 1 79 ? 21.917 -15.643 -25.400 1.00 78.19 79 GLU A C 1
ATOM 643 O O . GLU A 1 79 ? 22.599 -16.516 -25.940 1.00 78.19 79 GLU A O 1
ATOM 648 N N . ARG A 1 80 ? 22.399 -14.413 -25.166 1.00 74.25 80 ARG A N 1
ATOM 649 C CA . ARG A 1 80 ? 23.774 -14.014 -25.506 1.00 74.25 80 ARG A CA 1
ATOM 650 C C . ARG A 1 80 ? 24.814 -14.798 -24.712 1.00 74.25 80 ARG A C 1
ATOM 652 O O . ARG A 1 80 ? 25.825 -15.200 -25.279 1.00 74.25 80 ARG A O 1
ATOM 659 N N . GLU A 1 81 ? 24.574 -15.043 -23.426 1.00 73.62 81 GLU A N 1
ATOM 660 C CA . GLU A 1 81 ? 25.454 -15.883 -22.604 1.00 73.62 81 GLU A CA 1
ATOM 661 C C . GLU A 1 81 ? 25.484 -17.338 -23.084 1.00 73.62 81 GLU A C 1
ATOM 663 O O . GLU A 1 81 ? 26.549 -17.952 -23.089 1.00 73.62 81 GLU A O 1
ATOM 668 N N . GLN A 1 82 ? 24.352 -17.894 -23.529 1.00 70.56 82 GLN A N 1
ATOM 669 C CA . GLN A 1 82 ? 24.310 -19.235 -24.120 1.00 70.56 82 GLN A CA 1
ATOM 670 C C . GLN A 1 82 ? 25.043 -19.307 -25.462 1.00 70.56 82 GLN A C 1
ATOM 672 O O . GLN A 1 82 ? 25.713 -20.304 -25.721 1.00 70.56 82 GLN A O 1
ATOM 677 N N . GLN A 1 83 ? 24.966 -18.258 -26.284 1.00 68.31 83 GLN A N 1
ATOM 678 C CA . GLN A 1 83 ? 25.675 -18.187 -27.567 1.00 68.31 83 GLN A CA 1
ATOM 679 C C . GLN A 1 83 ? 27.190 -17.989 -27.425 1.00 68.31 83 GLN A C 1
ATOM 681 O O . GLN A 1 83 ? 27.932 -18.416 -28.304 1.00 68.31 83 GLN A O 1
ATOM 686 N N . ASN A 1 84 ? 27.656 -17.389 -26.325 1.00 67.25 84 ASN A N 1
ATOM 687 C CA . ASN A 1 84 ? 29.078 -17.130 -26.072 1.00 67.25 84 ASN A CA 1
ATOM 688 C C . ASN A 1 84 ? 29.749 -18.132 -25.116 1.00 67.25 84 ASN A C 1
ATOM 690 O O . ASN A 1 84 ? 30.876 -17.886 -24.680 1.00 67.25 84 ASN A O 1
ATOM 694 N N . ARG A 1 85 ? 29.109 -19.257 -24.771 1.00 63.88 85 ARG A N 1
ATOM 695 C CA . ARG A 1 85 ? 29.792 -20.311 -24.005 1.00 63.88 85 ARG A CA 1
ATOM 696 C C . ARG A 1 85 ? 30.836 -21.002 -24.891 1.00 63.88 85 ARG A C 1
ATOM 698 O O . ARG A 1 85 ? 30.450 -21.571 -25.911 1.00 63.88 85 ARG A O 1
ATOM 705 N N . PRO A 1 86 ? 32.132 -20.984 -24.529 1.00 63.81 86 PRO A N 1
ATOM 706 C CA . PRO A 1 86 ? 33.105 -21.830 -25.204 1.00 63.81 86 PRO A CA 1
ATOM 707 C C . PRO A 1 86 ? 32.757 -23.302 -24.937 1.00 63.81 86 PRO A C 1
ATOM 709 O O . PRO A 1 86 ? 32.294 -23.636 -23.843 1.00 63.81 86 PRO A O 1
ATOM 712 N N . ALA A 1 87 ? 32.930 -24.134 -25.967 1.00 62.94 87 ALA A N 1
ATOM 713 C CA . ALA A 1 87 ? 32.722 -25.581 -25.915 1.00 62.94 87 ALA A CA 1
ATOM 714 C C . ALA A 1 87 ? 33.694 -26.277 -24.953 1.00 62.94 87 ALA A C 1
ATOM 716 O O . ALA A 1 87 ? 34.848 -25.801 -24.837 1.00 62.94 87 ALA A O 1
#

Foldseek 3Di:
DVCVVPLDDDPVVLVVVCVVVVHDSVVVVVVSVVVVVVVVLVVPPDDVVNVVCVVVVNDDCVPRDADPVRVVVVVVVVVVVVVPDDD